Protein AF-A0A2V9DT22-F1 (afdb_monomer_lite)

Sequence (159 aa):
MNIADVLSGRAKLEGIQWLLLSATTRRALRGQLRALLSAPATLGPCRLRRTRLRPGRKLMAYYDARVHMEGTEGYRVRPIAVTWTVDGEADGRQGREEVAEMQAEALRQGVAAPFQQLTAELPEWSMHVQVSPLDARFPQLVRLLDPRYVRDMLAGARA

pLDDT: mean 89.59, std 10.52, range [47.34, 97.75]

Radius of gyration: 17.12 Å; chains: 1; bounding box: 54×24×46 Å

Foldseek 3Di:
DDLLCVQQCVCPPVSVCCCPPPPVNVVVVLVVVQVQFDPPKDKDDWAWDDWDHDHQFKIKTKIWIWIDHPPDPGTDTKIKIKMATNPLPPCPVQQVVLQVVLQVLLVVLVVCPRGPGQWDQDVVRSMIMGIPPDDSVCSCRSQVSRPVSVVVVVVVVVD

Secondary structure (DSSP, 8-state):
--HHHHHTTTTHHHHHHHHHHSHHHHHHHHHHHHHTBPTT-EEEEEEEEEEEEETTTEEEEEEEEEEE-TTSSS-EEEEEEEEEESS---TTSTTHHHHHHHHHHHHHTTTTTTBS-SEEEEGGGTEEEEETT--TT-TTHHHHT-HHHHHHHHHHTT-

Structure (mmCIF, N/CA/C/O backbone):
data_AF-A0A2V9DT22-F1
#
_entry.id   AF-A0A2V9DT22-F1
#
loop_
_atom_site.group_PDB
_atom_site.id
_atom_site.type_symbol
_atom_site.label_atom_id
_atom_site.label_alt_id
_atom_site.label_comp_id
_atom_site.label_asym_id
_atom_site.label_entity_id
_atom_site.label_seq_id
_atom_site.pdbx_PDB_ins_code
_atom_site.Cartn_x
_atom_site.Cartn_y
_atom_site.Cartn_z
_atom_site.occupancy
_atom_site.B_iso_or_equiv
_atom_site.auth_seq_id
_atom_site.auth_comp_id
_atom_site.auth_asym_id
_atom_site.auth_atom_id
_atom_site.pdbx_PDB_model_num
ATOM 1 N N . MET A 1 1 ? 19.514 -1.945 -14.073 1.00 82.19 1 MET A N 1
ATOM 2 C CA . MET A 1 1 ? 18.186 -2.452 -14.482 1.00 82.19 1 MET A CA 1
ATOM 3 C C . MET A 1 1 ? 17.247 -1.259 -14.562 1.00 82.19 1 MET A C 1
ATOM 5 O O . MET A 1 1 ? 17.304 -0.432 -13.660 1.00 82.19 1 MET A O 1
ATOM 9 N N . ASN A 1 2 ? 16.442 -1.148 -15.619 1.00 89.00 2 ASN A N 1
ATOM 10 C CA . ASN A 1 2 ? 15.479 -0.060 -15.817 1.00 89.00 2 ASN A CA 1
ATOM 11 C C . ASN A 1 2 ? 14.047 -0.592 -15.639 1.00 89.00 2 ASN A C 1
ATOM 13 O O . ASN A 1 2 ? 13.736 -1.684 -16.110 1.00 89.00 2 ASN A O 1
ATOM 17 N N . ILE A 1 3 ? 13.174 0.183 -14.993 1.00 90.94 3 ILE A N 1
ATOM 18 C CA . ILE A 1 3 ? 11.759 -0.145 -14.777 1.00 90.94 3 ILE A CA 1
ATOM 19 C C . ILE A 1 3 ? 11.037 -0.357 -16.113 1.00 90.94 3 ILE A C 1
ATOM 21 O O . ILE A 1 3 ? 10.294 -1.326 -16.241 1.00 90.94 3 ILE A O 1
ATOM 25 N N . ALA A 1 4 ? 11.315 0.457 -17.135 1.00 91.25 4 ALA A N 1
ATOM 26 C CA . ALA A 1 4 ? 10.697 0.312 -18.457 1.00 91.25 4 ALA A CA 1
ATOM 27 C C . ALA A 1 4 ? 10.993 -1.056 -19.110 1.00 91.25 4 ALA A C 1
ATOM 29 O O . ALA A 1 4 ? 10.121 -1.671 -19.731 1.00 91.25 4 ALA A O 1
ATOM 30 N N . ASP A 1 5 ? 12.200 -1.596 -18.922 1.00 92.12 5 ASP A N 1
ATOM 31 C CA . ASP A 1 5 ? 12.564 -2.924 -19.434 1.00 92.12 5 ASP A CA 1
ATOM 32 C C . ASP A 1 5 ? 11.887 -4.057 -18.657 1.00 92.12 5 ASP A C 1
ATOM 34 O O . ASP A 1 5 ? 11.530 -5.085 -19.237 1.00 92.12 5 ASP A O 1
ATOM 38 N N . VAL A 1 6 ? 11.656 -3.862 -17.355 1.00 93.50 6 VAL A N 1
ATOM 39 C CA . VAL A 1 6 ? 10.856 -4.791 -16.544 1.00 93.50 6 VAL A CA 1
ATOM 40 C C . VAL A 1 6 ? 9.401 -4.775 -16.997 1.00 93.50 6 VAL A C 1
ATOM 42 O O . VAL A 1 6 ? 8.817 -5.831 -17.237 1.00 93.50 6 VAL A O 1
ATOM 45 N N . LEU A 1 7 ? 8.817 -3.586 -17.152 1.00 92.81 7 LEU A N 1
ATOM 46 C CA . LEU A 1 7 ? 7.410 -3.430 -17.503 1.00 92.81 7 LEU A CA 1
ATOM 47 C C . LEU A 1 7 ? 7.104 -3.873 -18.931 1.00 92.81 7 LEU A C 1
ATOM 49 O O . LEU A 1 7 ? 6.050 -4.458 -19.157 1.00 92.81 7 LE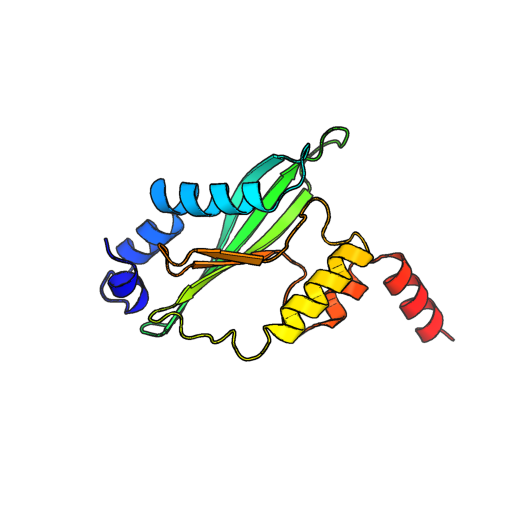U A O 1
ATOM 53 N N . SER A 1 8 ? 8.017 -3.673 -19.882 1.00 91.62 8 SER A N 1
ATOM 54 C CA . SER A 1 8 ? 7.892 -4.218 -21.243 1.00 91.62 8 SER A CA 1
ATOM 55 C C . SER A 1 8 ? 8.038 -5.744 -21.305 1.00 91.62 8 SER A C 1
ATOM 57 O O . SER A 1 8 ? 7.687 -6.350 -22.312 1.00 91.62 8 SER A O 1
ATOM 59 N N . GLY A 1 9 ? 8.534 -6.383 -20.240 1.00 90.00 9 GLY A N 1
ATOM 60 C CA . GLY A 1 9 ? 8.797 -7.823 -20.184 1.00 90.00 9 GLY A CA 1
ATOM 61 C C . GLY A 1 9 ? 10.141 -8.243 -20.789 1.00 90.00 9 GLY A C 1
ATOM 62 O O . GLY A 1 9 ? 10.508 -9.413 -20.683 1.00 90.00 9 GLY A O 1
ATOM 63 N N . ARG A 1 10 ? 10.917 -7.311 -21.363 1.00 92.25 10 ARG A N 1
ATOM 64 C CA . ARG A 1 10 ? 12.243 -7.598 -21.939 1.00 92.25 10 ARG A CA 1
ATOM 65 C C . ARG A 1 10 ? 13.242 -8.094 -20.899 1.00 92.25 10 ARG A C 1
ATOM 67 O O . ARG A 1 10 ? 14.053 -8.962 -21.203 1.00 92.25 10 ARG A O 1
ATOM 74 N N . ALA A 1 11 ? 13.150 -7.586 -19.671 1.00 91.38 11 ALA A N 1
ATOM 75 C CA . ALA A 1 11 ? 14.023 -7.984 -18.568 1.00 91.38 11 ALA A CA 1
ATOM 76 C C . ALA A 1 11 ? 13.660 -9.345 -17.936 1.00 91.38 11 ALA A C 1
ATOM 78 O O . ALA A 1 11 ? 14.307 -9.746 -16.970 1.00 91.38 11 ALA A O 1
ATOM 79 N N . LYS A 1 12 ? 12.640 -10.045 -18.462 1.00 92.69 12 LYS A N 1
ATOM 80 C CA . LYS A 1 12 ? 12.218 -11.389 -18.034 1.00 92.69 12 LYS A CA 1
ATOM 81 C C . LYS A 1 12 ? 12.033 -11.494 -16.507 1.00 92.69 12 LYS A C 1
ATOM 83 O O . LYS A 1 12 ? 11.585 -10.544 -15.859 1.00 92.69 12 LYS A O 1
ATOM 88 N N . LEU A 1 13 ? 12.292 -12.668 -15.931 1.00 94.44 13 LEU A N 1
ATOM 89 C CA . LEU A 1 13 ? 12.067 -12.946 -14.512 1.00 94.44 13 LEU A CA 1
ATOM 90 C C . LEU A 1 13 ? 13.035 -12.160 -13.622 1.00 94.44 13 LEU A C 1
ATOM 92 O O . LEU A 1 13 ? 12.644 -11.679 -12.560 1.00 94.44 13 LEU A O 1
ATOM 96 N N . GLU A 1 14 ? 14.271 -11.988 -14.071 1.00 95.38 14 GLU A N 1
ATOM 97 C CA . GLU A 1 14 ? 15.337 -11.288 -13.362 1.00 95.38 14 GLU A CA 1
ATOM 98 C C . GLU A 1 14 ? 14.958 -9.822 -13.124 1.00 95.38 14 GLU A C 1
ATOM 100 O O . GLU A 1 14 ? 15.148 -9.288 -12.030 1.00 95.38 14 GLU A O 1
ATOM 105 N N . GLY A 1 15 ? 14.337 -9.184 -14.120 1.00 95.50 15 GLY A N 1
ATOM 106 C CA . GLY A 1 15 ? 13.778 -7.841 -14.007 1.00 95.50 15 GLY A CA 1
ATOM 107 C C . GLY A 1 15 ? 12.694 -7.731 -12.938 1.00 95.50 15 GLY A C 1
ATOM 108 O O . GLY A 1 15 ? 12.716 -6.815 -12.112 1.00 95.50 15 GLY A O 1
ATOM 109 N N . ILE A 1 16 ? 11.769 -8.694 -12.914 1.00 94.94 16 ILE A N 1
ATOM 110 C CA . ILE A 1 16 ? 10.685 -8.753 -11.922 1.00 94.94 16 ILE A CA 1
ATOM 111 C C . ILE A 1 16 ? 11.262 -8.960 -10.516 1.00 94.94 16 ILE A C 1
ATOM 113 O O . ILE A 1 16 ? 10.879 -8.261 -9.577 1.00 94.94 16 ILE A O 1
ATOM 117 N N . GLN A 1 17 ? 12.203 -9.893 -10.359 1.00 95.75 17 GLN A N 1
ATOM 118 C CA . GLN A 1 17 ? 12.863 -10.160 -9.081 1.00 95.75 17 GLN A CA 1
ATOM 119 C C . GLN A 1 17 ? 13.650 -8.947 -8.593 1.00 95.75 17 GLN A C 1
ATOM 121 O O . GLN A 1 17 ? 13.557 -8.597 -7.419 1.00 95.75 17 GLN A O 1
ATOM 126 N N . TRP A 1 18 ? 14.373 -8.262 -9.478 1.00 95.62 18 TRP A N 1
ATOM 127 C CA . TRP A 1 18 ? 15.055 -7.021 -9.134 1.00 95.62 18 TRP A CA 1
ATOM 128 C C . TRP A 1 18 ? 14.065 -5.966 -8.626 1.00 95.62 18 TRP A C 1
ATOM 130 O O . TRP A 1 18 ? 14.252 -5.428 -7.532 1.00 95.62 18 TRP A O 1
ATOM 140 N N . LEU A 1 19 ? 12.972 -5.724 -9.355 1.00 95.81 19 LEU A N 1
ATOM 141 C CA . LEU A 1 19 ? 11.996 -4.703 -8.976 1.00 95.81 19 LEU A CA 1
ATOM 142 C C . LEU A 1 19 ? 11.334 -5.027 -7.627 1.00 95.81 19 LEU A C 1
ATOM 144 O O . LEU A 1 19 ? 11.175 -4.143 -6.790 1.00 95.81 19 LEU A O 1
ATOM 148 N N . LEU A 1 20 ? 11.010 -6.295 -7.364 1.00 95.94 20 LEU A N 1
ATOM 149 C CA . LEU A 1 20 ? 10.272 -6.693 -6.162 1.00 95.94 20 LEU A CA 1
ATOM 150 C C . LEU A 1 20 ? 11.149 -6.989 -4.940 1.00 95.94 20 LEU A C 1
ATOM 152 O O . LEU A 1 20 ? 10.691 -6.820 -3.806 1.00 95.94 20 LEU A O 1
ATOM 156 N N . LEU A 1 21 ? 12.378 -7.468 -5.147 1.00 94.62 21 LEU A N 1
ATOM 157 C CA . LEU A 1 21 ? 13.203 -8.070 -4.094 1.00 94.62 21 LEU A CA 1
ATOM 158 C C . LEU A 1 21 ? 14.531 -7.339 -3.863 1.00 94.62 21 LEU A C 1
ATOM 160 O O . LEU A 1 21 ? 15.141 -7.536 -2.803 1.00 94.62 21 LEU A O 1
ATOM 164 N N . SER A 1 22 ? 14.976 -6.465 -4.777 1.00 94.88 22 SER A N 1
ATOM 165 C CA . SER A 1 22 ? 16.223 -5.721 -4.564 1.00 94.88 22 SER A CA 1
ATOM 166 C C . SER A 1 22 ? 16.148 -4.847 -3.308 1.00 94.88 22 SER A C 1
ATOM 168 O O . SER A 1 22 ? 15.081 -4.389 -2.886 1.00 94.88 22 SER A O 1
ATOM 170 N N . ALA A 1 23 ? 17.297 -4.624 -2.669 1.00 95.19 23 ALA A N 1
ATOM 171 C CA . ALA A 1 23 ? 17.364 -3.783 -1.477 1.00 95.19 23 ALA A CA 1
ATOM 172 C C . ALA A 1 23 ? 16.919 -2.340 -1.768 1.00 95.19 23 ALA A C 1
ATOM 174 O O . ALA A 1 23 ? 16.287 -1.714 -0.920 1.00 95.19 23 ALA A O 1
ATOM 175 N N . THR A 1 24 ? 17.214 -1.829 -2.965 1.00 94.31 24 THR A N 1
ATOM 176 C CA . THR A 1 24 ? 16.930 -0.447 -3.358 1.00 94.31 24 THR A CA 1
ATOM 177 C C . THR A 1 24 ? 15.431 -0.196 -3.494 1.00 94.31 24 THR A C 1
ATOM 179 O O . THR A 1 24 ? 14.909 0.676 -2.800 1.00 94.31 24 THR A O 1
ATOM 182 N N . THR A 1 25 ? 14.711 -1.002 -4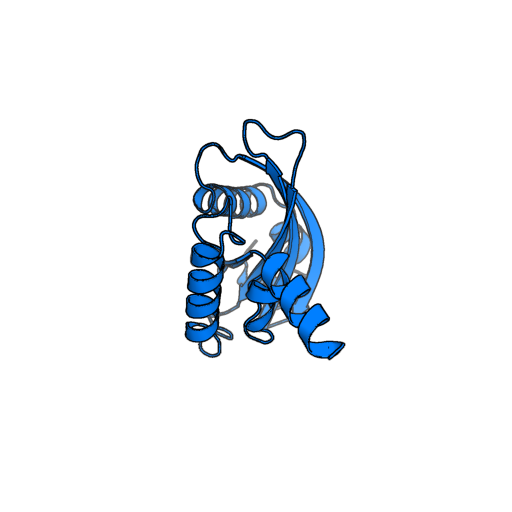.284 1.00 93.50 25 THR A N 1
ATOM 183 C CA . THR A 1 25 ? 13.249 -0.860 -4.413 1.00 93.50 25 THR A CA 1
ATOM 184 C C . THR A 1 25 ? 12.531 -1.134 -3.101 1.00 93.50 25 THR A C 1
ATOM 186 O O . THR A 1 25 ? 11.623 -0.392 -2.727 1.00 93.50 25 THR A O 1
ATOM 189 N N . ARG A 1 26 ? 12.958 -2.153 -2.339 1.00 95.81 26 ARG A N 1
ATOM 190 C CA . ARG A 1 26 ? 12.366 -2.420 -1.019 1.00 95.81 26 ARG A CA 1
ATOM 191 C C . ARG A 1 26 ? 12.580 -1.262 -0.048 1.00 95.81 26 ARG A C 1
ATOM 193 O O . ARG A 1 26 ? 11.680 -0.971 0.736 1.00 95.81 26 ARG A O 1
ATOM 200 N N . ARG A 1 27 ? 13.736 -0.589 -0.083 1.00 96.25 27 ARG A N 1
ATOM 201 C CA . ARG A 1 27 ? 13.995 0.600 0.742 1.00 96.25 27 ARG A CA 1
ATOM 202 C C . ARG A 1 27 ? 13.100 1.765 0.328 1.00 96.25 27 ARG A C 1
ATOM 204 O O . ARG A 1 27 ? 12.516 2.379 1.215 1.00 96.25 27 ARG A O 1
ATOM 211 N N . ALA A 1 28 ? 12.947 2.015 -0.973 1.00 95.75 28 ALA A N 1
ATOM 212 C CA . ALA A 1 28 ? 12.063 3.059 -1.492 1.00 95.75 28 ALA A CA 1
ATOM 213 C C . ALA A 1 28 ? 10.607 2.839 -1.044 1.00 95.75 28 ALA A C 1
ATOM 215 O O . ALA A 1 28 ? 10.029 3.705 -0.390 1.00 95.75 28 ALA A O 1
ATOM 216 N N . LEU A 1 29 ? 10.054 1.641 -1.273 1.00 96.50 29 LEU A N 1
ATOM 217 C CA . LEU A 1 29 ? 8.697 1.292 -0.837 1.00 96.50 29 LEU A CA 1
ATOM 218 C C . LEU A 1 29 ? 8.523 1.441 0.683 1.00 96.50 29 LEU A C 1
ATOM 220 O O . LEU A 1 29 ? 7.557 2.038 1.153 1.00 96.50 29 LEU A O 1
ATOM 224 N N . ARG A 1 30 ? 9.465 0.914 1.475 1.00 97.25 30 ARG A N 1
ATOM 225 C CA . ARG A 1 30 ? 9.388 0.992 2.943 1.00 97.25 30 ARG A CA 1
ATOM 226 C C . ARG A 1 30 ? 9.507 2.418 3.468 1.00 97.25 30 ARG A C 1
ATOM 228 O O . ARG A 1 30 ? 8.871 2.722 4.471 1.00 97.25 30 ARG A O 1
ATOM 235 N N . GLY A 1 31 ? 10.319 3.266 2.838 1.00 96.88 31 GLY A N 1
ATOM 236 C CA . GLY A 1 31 ? 10.430 4.681 3.197 1.00 96.88 31 GLY A CA 1
ATOM 237 C C . GLY A 1 31 ? 9.086 5.393 3.073 1.00 96.88 31 GLY A C 1
ATOM 238 O O . GLY A 1 31 ? 8.682 6.112 3.977 1.00 96.88 31 GLY A O 1
ATOM 239 N N . GLN A 1 32 ? 8.344 5.086 2.016 1.00 95.94 32 GLN A N 1
ATOM 240 C CA . GLN A 1 32 ? 7.047 5.700 1.739 1.00 95.94 32 GLN A CA 1
ATOM 241 C C . GLN A 1 32 ? 5.962 5.195 2.668 1.00 95.94 32 GLN A C 1
ATOM 243 O O . GLN A 1 32 ? 5.260 5.980 3.289 1.00 95.94 32 GLN A O 1
ATOM 248 N N . LEU A 1 33 ? 5.895 3.881 2.872 1.00 96.69 33 LEU A N 1
ATOM 249 C CA . LEU A 1 33 ? 4.979 3.305 3.853 1.00 96.69 33 LEU A CA 1
ATOM 250 C C . LEU A 1 33 ? 5.224 3.838 5.270 1.00 96.69 33 LEU A C 1
ATOM 252 O O . LEU A 1 33 ? 4.278 3.931 6.040 1.00 96.69 33 LEU A O 1
ATOM 256 N N . ARG A 1 34 ? 6.468 4.191 5.621 1.00 97.00 34 ARG A N 1
ATOM 257 C CA . ARG A 1 34 ? 6.778 4.874 6.887 1.00 97.00 34 ARG A CA 1
ATOM 258 C C . ARG A 1 34 ? 6.291 6.318 6.897 1.00 97.00 34 ARG A C 1
ATOM 260 O O . ARG A 1 34 ? 5.736 6.726 7.904 1.00 97.00 34 ARG A O 1
ATOM 267 N N . ALA A 1 35 ? 6.471 7.058 5.805 1.00 96.38 35 ALA A N 1
ATOM 268 C CA . ALA A 1 35 ? 6.004 8.440 5.694 1.00 96.38 35 ALA A CA 1
ATOM 269 C C . ALA A 1 35 ? 4.472 8.564 5.796 1.00 96.38 35 ALA A C 1
ATOM 271 O O . ALA A 1 35 ? 3.971 9.574 6.272 1.00 96.38 35 ALA A O 1
ATOM 272 N N . LEU A 1 36 ? 3.732 7.523 5.400 1.00 96.62 36 LEU A N 1
ATOM 273 C CA . LEU A 1 36 ? 2.274 7.472 5.536 1.00 96.62 36 LEU A CA 1
ATOM 274 C C . LEU A 1 36 ? 1.784 7.187 6.970 1.00 96.62 36 LEU A C 1
ATOM 276 O O . LEU A 1 36 ? 0.592 7.338 7.246 1.00 96.62 36 LEU A O 1
ATOM 280 N N . LEU A 1 37 ? 2.653 6.722 7.873 1.00 95.81 37 LEU A N 1
ATOM 281 C CA . LEU A 1 37 ? 2.289 6.366 9.246 1.00 95.81 37 LEU A CA 1
ATOM 282 C C . LEU A 1 37 ? 2.360 7.577 10.178 1.00 95.81 37 LEU A C 1
ATOM 284 O O . LEU A 1 37 ? 3.285 8.379 10.111 1.00 95.81 37 LEU A O 1
ATOM 288 N N . SER A 1 38 ? 1.422 7.645 11.122 1.00 92.50 38 SER A N 1
ATOM 289 C CA . SER A 1 38 ? 1.547 8.540 12.275 1.00 92.50 38 SER A CA 1
ATOM 290 C C . SER A 1 38 ? 2.556 7.991 13.271 1.00 92.50 38 SER A C 1
ATOM 292 O O . SER A 1 38 ? 2.511 6.801 13.583 1.00 92.50 38 SER A O 1
ATOM 294 N N . ALA A 1 39 ? 3.375 8.852 13.875 1.00 86.56 39 ALA A N 1
ATOM 295 C CA . ALA A 1 39 ? 4.032 8.501 15.132 1.00 86.56 39 ALA A CA 1
ATOM 296 C C . ALA A 1 39 ? 2.965 8.225 16.220 1.00 86.56 39 ALA A C 1
ATOM 298 O O . ALA A 1 39 ? 1.929 8.895 16.215 1.00 86.56 39 ALA A O 1
ATOM 299 N N . PRO A 1 40 ? 3.167 7.253 17.131 1.00 89.69 40 PRO A N 1
ATOM 300 C CA . PRO A 1 40 ? 4.351 6.401 17.313 1.00 89.69 40 PRO A CA 1
ATOM 301 C C . PRO A 1 40 ? 4.308 5.063 16.539 1.00 89.69 40 PRO A C 1
ATOM 303 O O . PRO A 1 40 ? 5.021 4.117 16.877 1.00 89.69 40 PRO A O 1
ATOM 306 N N . ALA A 1 41 ? 3.466 4.920 15.510 1.00 93.50 41 ALA A N 1
ATOM 307 C CA . ALA A 1 41 ? 3.369 3.662 14.775 1.00 93.50 41 ALA A CA 1
ATOM 308 C C . ALA A 1 41 ? 4.634 3.366 13.955 1.00 93.50 41 ALA A C 1
ATOM 310 O O . ALA A 1 41 ? 5.234 4.243 13.333 1.00 93.50 41 ALA A O 1
ATOM 311 N N . THR A 1 42 ? 5.019 2.091 13.908 1.00 94.88 42 THR A N 1
ATOM 312 C CA . THR A 1 42 ? 6.229 1.640 13.216 1.00 94.88 42 THR A CA 1
ATOM 313 C C . THR A 1 42 ? 5.934 0.556 12.185 1.00 94.88 42 THR A C 1
ATOM 315 O O . THR A 1 42 ? 5.112 -0.345 12.374 1.00 94.88 42 THR A O 1
ATOM 318 N N . LEU A 1 43 ? 6.643 0.638 11.056 1.00 96.38 43 LEU A N 1
ATOM 319 C CA . LEU A 1 43 ? 6.546 -0.336 9.972 1.00 96.38 43 LEU A CA 1
ATOM 320 C C . LEU A 1 43 ? 7.474 -1.535 10.218 1.00 96.38 43 LEU A C 1
ATOM 322 O O . LEU A 1 43 ? 8.697 -1.453 10.037 1.00 96.38 43 LEU A O 1
ATOM 326 N N . GLY A 1 44 ? 6.870 -2.676 10.534 1.00 94.75 44 GLY A N 1
ATOM 327 C CA . GLY A 1 44 ? 7.505 -3.990 10.565 1.00 94.75 44 GLY A CA 1
ATOM 328 C C . GLY A 1 44 ? 7.756 -4.570 9.162 1.00 94.75 44 GLY A C 1
ATOM 329 O O . GLY A 1 44 ? 7.855 -3.827 8.182 1.00 94.75 44 GLY A O 1
ATOM 330 N N . PRO A 1 45 ? 7.913 -5.898 9.024 1.00 94.19 45 PRO A N 1
ATOM 331 C CA . PRO A 1 45 ? 8.135 -6.551 7.732 1.00 94.19 45 PRO A CA 1
ATOM 332 C C . PRO A 1 45 ? 6.994 -6.334 6.725 1.00 94.19 45 PRO A C 1
ATOM 334 O O . PRO A 1 45 ? 5.823 -6.288 7.102 1.00 94.19 45 PRO A O 1
ATOM 337 N N . CYS A 1 46 ? 7.337 -6.273 5.436 1.00 96.31 46 CYS A N 1
ATOM 338 C CA . CYS A 1 46 ? 6.374 -6.265 4.330 1.00 96.31 46 CYS A CA 1
ATOM 339 C C . CYS A 1 46 ? 6.551 -7.554 3.524 1.00 96.31 46 CYS A C 1
ATOM 341 O O . CYS A 1 46 ? 7.592 -7.752 2.894 1.00 96.31 46 CYS A O 1
ATOM 343 N N . ARG A 1 47 ? 5.563 -8.450 3.570 1.00 96.19 47 ARG A N 1
ATOM 344 C CA . ARG A 1 47 ? 5.626 -9.757 2.906 1.00 96.19 47 ARG A CA 1
ATOM 345 C C . ARG A 1 47 ? 4.919 -9.693 1.561 1.00 96.19 47 ARG A C 1
ATOM 347 O O . ARG A 1 47 ? 3.718 -9.458 1.525 1.00 96.19 47 ARG A O 1
ATOM 354 N N . LEU A 1 48 ? 5.644 -9.954 0.475 1.00 97.31 48 LEU A N 1
ATOM 355 C CA . LEU A 1 48 ? 5.044 -10.119 -0.850 1.00 97.31 48 LEU A CA 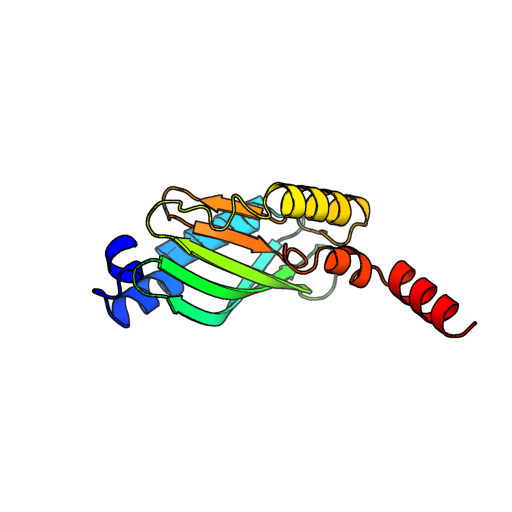1
ATOM 356 C C . LEU A 1 48 ? 4.128 -11.352 -0.848 1.00 97.31 48 LEU A C 1
ATOM 358 O O . LEU A 1 48 ? 4.536 -12.436 -0.428 1.00 97.31 48 LEU A O 1
ATOM 362 N N . ARG A 1 49 ? 2.890 -11.177 -1.308 1.00 97.00 49 ARG A N 1
ATOM 363 C CA . ARG A 1 49 ? 1.867 -12.229 -1.396 1.00 97.00 49 ARG A CA 1
ATOM 364 C C . ARG A 1 49 ? 1.652 -12.691 -2.820 1.00 97.00 49 ARG A C 1
ATOM 366 O O . ARG A 1 49 ? 1.564 -13.885 -3.081 1.00 97.00 49 ARG A O 1
ATOM 373 N N . ARG A 1 50 ? 1.548 -11.736 -3.737 1.00 96.00 50 ARG A N 1
ATOM 374 C CA . ARG A 1 50 ? 1.266 -11.993 -5.144 1.00 96.00 50 ARG A CA 1
ATOM 375 C C . ARG A 1 50 ? 1.847 -10.879 -5.984 1.00 96.00 50 ARG A C 1
ATOM 377 O O . ARG A 1 50 ? 1.823 -9.722 -5.579 1.00 96.00 50 ARG A O 1
ATOM 384 N N . THR A 1 51 ? 2.277 -11.221 -7.187 1.00 96.88 51 THR A N 1
ATOM 385 C CA . THR A 1 51 ? 2.542 -10.242 -8.234 1.00 96.88 51 THR A CA 1
ATOM 386 C C . THR A 1 51 ? 1.827 -10.630 -9.524 1.00 96.88 51 THR A C 1
ATOM 388 O O . THR A 1 51 ? 1.462 -11.791 -9.724 1.00 96.88 51 THR A O 1
ATOM 391 N N . ARG A 1 52 ? 1.567 -9.643 -10.377 1.00 95.56 52 ARG A N 1
ATOM 392 C CA . ARG A 1 52 ? 1.043 -9.825 -11.726 1.00 95.56 52 ARG A CA 1
ATOM 393 C C . ARG A 1 52 ? 1.700 -8.808 -12.646 1.00 95.56 52 ARG A C 1
ATOM 395 O O . ARG A 1 52 ? 1.504 -7.609 -12.469 1.00 95.56 52 ARG A O 1
ATOM 402 N N . LEU A 1 53 ? 2.409 -9.298 -13.654 1.00 93.81 53 LEU A N 1
ATOM 403 C CA . LEU A 1 53 ? 2.896 -8.479 -14.756 1.00 93.81 53 LEU A CA 1
ATOM 404 C C . LEU A 1 53 ? 1.851 -8.457 -15.880 1.00 93.81 53 LEU A C 1
ATOM 406 O O . LEU A 1 53 ? 1.277 -9.487 -16.235 1.00 93.81 53 LEU A O 1
ATOM 410 N N . ARG A 1 54 ? 1.607 -7.272 -16.435 1.00 92.81 54 ARG A N 1
ATOM 411 C CA . ARG A 1 54 ? 0.962 -7.053 -17.729 1.00 92.81 54 ARG A CA 1
ATOM 412 C C . ARG A 1 54 ? 1.997 -6.369 -18.631 1.00 92.81 54 ARG A C 1
ATOM 414 O O . ARG A 1 54 ? 2.172 -5.156 -18.484 1.00 92.81 54 ARG A O 1
ATOM 421 N N . PRO A 1 55 ? 2.709 -7.132 -19.484 1.00 90.81 55 PRO A N 1
ATOM 422 C CA . PRO A 1 55 ? 3.786 -6.596 -20.310 1.00 90.81 55 PRO A CA 1
ATOM 423 C C . PRO A 1 55 ? 3.334 -5.390 -21.136 1.00 90.81 55 PRO A C 1
ATOM 425 O O . PRO A 1 55 ? 2.219 -5.377 -21.652 1.00 90.81 55 PRO A O 1
ATOM 428 N N . GLY A 1 56 ? 4.180 -4.366 -21.203 1.00 88.38 56 GLY A N 1
ATOM 429 C CA . GLY A 1 56 ? 3.914 -3.102 -21.892 1.00 88.38 56 GLY A CA 1
ATOM 430 C C . GLY A 1 56 ? 2.935 -2.166 -21.178 1.00 88.38 56 GLY A C 1
ATOM 431 O O . GLY A 1 56 ? 2.702 -1.077 -21.678 1.00 88.38 56 GLY A O 1
ATOM 432 N N . ARG A 1 57 ? 2.367 -2.554 -20.023 1.00 88.31 57 ARG A N 1
ATOM 433 C CA . ARG A 1 57 ? 1.364 -1.741 -19.312 1.00 88.31 57 ARG A CA 1
ATOM 434 C C . ARG A 1 57 ? 1.713 -1.493 -17.850 1.00 88.31 57 ARG A C 1
ATOM 436 O O . ARG A 1 57 ? 1.914 -0.350 -17.449 1.00 88.31 57 ARG A O 1
ATOM 443 N N . LYS A 1 58 ? 1.735 -2.549 -17.026 1.00 91.94 58 LYS A N 1
ATOM 444 C CA . LYS A 1 58 ? 1.953 -2.409 -15.577 1.00 91.94 58 LYS A CA 1
ATOM 445 C C . LYS A 1 58 ? 2.402 -3.681 -14.878 1.00 91.94 58 LYS A C 1
ATOM 447 O O . LYS A 1 58 ? 2.049 -4.785 -15.288 1.00 91.94 58 LYS A O 1
ATOM 452 N N . LEU A 1 59 ? 3.080 -3.521 -13.748 1.00 95.38 59 LEU A N 1
ATOM 453 C CA . LEU A 1 59 ? 3.306 -4.579 -12.768 1.00 95.38 59 LEU A CA 1
ATOM 454 C C . LEU A 1 59 ? 2.533 -4.241 -11.497 1.00 95.38 59 LEU A C 1
ATOM 456 O O . LEU A 1 59 ? 2.578 -3.113 -11.027 1.00 95.38 59 LEU A O 1
ATOM 460 N N . MET A 1 60 ? 1.818 -5.214 -10.939 1.00 95.50 60 MET A N 1
ATOM 461 C CA . MET A 1 60 ? 1.127 -5.079 -9.657 1.00 95.50 60 MET A CA 1
ATOM 462 C C . MET A 1 60 ? 1.730 -6.050 -8.650 1.00 95.50 60 MET A C 1
ATOM 464 O O . MET A 1 60 ? 1.976 -7.212 -8.980 1.00 95.50 60 MET A O 1
ATOM 468 N N . ALA A 1 61 ? 1.926 -5.608 -7.417 1.00 97.00 61 ALA A N 1
ATOM 469 C CA . ALA A 1 61 ? 2.345 -6.445 -6.308 1.00 97.00 61 ALA A CA 1
ATOM 470 C C . ALA A 1 61 ? 1.476 -6.182 -5.081 1.00 97.00 61 ALA A C 1
ATOM 472 O O . ALA A 1 61 ? 1.158 -5.043 -4.757 1.00 97.00 61 ALA A O 1
ATOM 473 N N . TYR A 1 62 ? 1.104 -7.258 -4.404 1.00 97.31 62 TYR A N 1
ATOM 474 C CA . TYR A 1 62 ? 0.285 -7.229 -3.203 1.00 97.31 62 TYR A CA 1
ATOM 475 C C . TYR A 1 62 ? 1.137 -7.672 -2.025 1.00 97.31 62 TYR A C 1
ATOM 477 O O . TYR A 1 62 ? 1.750 -8.745 -2.077 1.00 97.31 62 TYR A O 1
ATOM 485 N N . TYR A 1 63 ? 1.172 -6.857 -0.980 1.00 97.75 63 TYR A N 1
ATOM 486 C CA . TYR A 1 63 ? 1.959 -7.088 0.221 1.00 97.75 63 TYR A CA 1
ATOM 487 C C . TYR A 1 63 ? 1.080 -7.086 1.463 1.00 97.75 63 TYR A C 1
ATOM 489 O O . TYR A 1 63 ? 0.123 -6.327 1.551 1.00 97.75 63 TYR A O 1
ATOM 497 N N . ASP A 1 64 ? 1.496 -7.859 2.457 1.00 97.56 64 ASP A N 1
ATOM 498 C CA . ASP A 1 64 ? 1.046 -7.702 3.835 1.00 97.56 64 ASP A CA 1
ATOM 499 C C . ASP A 1 64 ? 2.101 -6.882 4.585 1.00 97.56 64 ASP A C 1
ATOM 501 O O . ASP A 1 64 ? 3.201 -7.385 4.849 1.00 97.56 64 ASP A O 1
ATOM 505 N N . ALA A 1 65 ? 1.806 -5.623 4.923 1.00 96.88 65 ALA A N 1
ATOM 506 C CA . ALA A 1 65 ? 2.642 -4.856 5.843 1.00 96.88 65 ALA A CA 1
ATOM 507 C C . ALA A 1 65 ? 2.231 -5.113 7.282 1.00 96.88 65 ALA A C 1
ATOM 509 O O . ALA A 1 65 ? 1.065 -4.998 7.649 1.00 96.88 65 ALA A O 1
ATOM 510 N N . ARG A 1 66 ? 3.218 -5.408 8.118 1.00 96.25 66 ARG A N 1
ATOM 511 C CA . ARG A 1 66 ? 3.043 -5.440 9.563 1.00 96.25 66 ARG A CA 1
ATOM 512 C C . ARG A 1 66 ? 3.254 -4.044 10.121 1.00 96.25 66 ARG A C 1
ATOM 514 O O . ARG A 1 66 ? 4.301 -3.447 9.889 1.00 96.25 66 ARG A O 1
ATOM 521 N N . VAL A 1 67 ? 2.281 -3.549 10.868 1.00 95.31 67 VAL A N 1
ATOM 522 C CA . VAL A 1 67 ? 2.334 -2.247 11.527 1.00 95.31 67 VAL A CA 1
ATOM 523 C C . VAL A 1 67 ? 2.153 -2.456 13.016 1.00 95.31 67 VAL A C 1
ATOM 525 O O . VAL A 1 67 ? 1.208 -3.114 13.444 1.00 95.31 67 VAL A O 1
ATOM 528 N N . HIS A 1 68 ? 3.089 -1.935 13.792 1.00 92.94 68 HIS A N 1
ATOM 529 C CA . HIS A 1 68 ? 3.026 -1.960 15.242 1.00 92.94 68 HIS A CA 1
ATOM 530 C C . HIS A 1 68 ? 2.625 -0.576 15.738 1.00 92.94 68 HIS A C 1
ATOM 532 O O . HIS A 1 68 ? 3.127 0.426 15.230 1.00 92.94 68 HIS A O 1
ATOM 538 N N . MET A 1 69 ? 1.714 -0.528 16.703 1.00 87.69 69 MET A N 1
ATOM 539 C CA . MET A 1 69 ? 1.383 0.696 17.425 1.00 87.69 69 MET A CA 1
ATOM 540 C C . MET A 1 69 ? 1.904 0.554 18.848 1.00 87.69 69 MET A C 1
ATOM 542 O O . MET A 1 69 ? 1.669 -0.474 19.487 1.00 87.69 69 MET A O 1
ATOM 546 N N . GLU A 1 70 ? 2.602 1.579 19.326 1.00 81.94 70 GLU A N 1
ATOM 547 C CA . GLU A 1 70 ? 3.048 1.641 20.715 1.00 81.94 70 GLU A CA 1
ATOM 548 C C . GLU A 1 70 ? 1.854 1.462 21.667 1.00 81.94 70 GLU A C 1
ATOM 550 O O . GLU A 1 70 ? 0.749 1.935 21.395 1.00 81.94 70 GLU A O 1
ATOM 555 N N . GLY A 1 71 ? 2.055 0.706 22.746 1.00 78.38 71 GLY A N 1
ATOM 556 C CA . GLY A 1 71 ? 0.991 0.365 23.695 1.00 78.38 71 GLY A CA 1
ATOM 557 C C . GLY A 1 71 ? 0.033 -0.743 23.237 1.00 78.38 71 GLY A C 1
ATOM 558 O O . GLY A 1 71 ? -0.890 -1.076 23.976 1.00 78.38 71 GLY A O 1
ATOM 559 N N . THR A 1 72 ? 0.235 -1.346 22.058 1.00 80.81 72 THR A N 1
ATOM 560 C CA . THR A 1 72 ? -0.513 -2.542 21.626 1.00 80.81 72 THR A CA 1
ATOM 561 C C . THR A 1 72 ? 0.390 -3.765 21.549 1.00 80.81 72 THR A C 1
ATOM 563 O O . THR A 1 72 ? 1.508 -3.686 21.043 1.00 80.81 72 THR A O 1
ATOM 566 N N . GLU A 1 73 ? -0.092 -4.921 22.009 1.00 78.56 73 GLU A N 1
ATOM 567 C CA . GLU A 1 73 ? 0.635 -6.172 21.806 1.00 78.56 73 GLU A CA 1
ATOM 568 C C . GLU A 1 73 ? 0.540 -6.620 20.340 1.00 78.56 73 GLU A C 1
ATOM 570 O O . GLU A 1 73 ? -0.541 -6.803 19.776 1.00 78.56 73 GLU A O 1
ATOM 575 N N . GLY A 1 74 ? 1.701 -6.816 19.713 1.00 82.25 74 GLY A N 1
ATOM 576 C CA . GLY A 1 74 ? 1.820 -7.416 18.386 1.00 82.25 74 GLY A CA 1
ATOM 577 C C . GLY A 1 74 ? 1.717 -6.453 17.197 1.00 82.25 74 GLY A C 1
ATOM 578 O O . GLY A 1 74 ? 1.762 -5.227 17.313 1.00 82.25 74 GLY A O 1
ATOM 579 N N . TYR A 1 75 ? 1.651 -7.046 16.002 1.00 87.44 75 TYR A N 1
ATOM 580 C CA . TYR A 1 75 ? 1.541 -6.331 14.730 1.00 87.44 75 TYR A CA 1
ATOM 581 C C . TYR A 1 75 ? 0.135 -6.478 14.157 1.00 87.44 75 TYR A C 1
ATOM 583 O O . TYR A 1 75 ? -0.375 -7.591 14.033 1.00 87.44 75 TYR A O 1
ATOM 591 N N . ARG A 1 76 ? -0.436 -5.376 13.673 1.00 90.44 76 ARG A N 1
ATOM 592 C CA . ARG A 1 76 ? -1.590 -5.410 12.773 1.00 90.44 76 ARG A CA 1
ATOM 593 C C . ARG A 1 76 ? -1.115 -5.605 11.340 1.00 90.44 76 ARG A C 1
ATOM 595 O O . ARG A 1 76 ? -0.157 -4.969 10.902 1.00 90.44 76 ARG A O 1
ATOM 602 N N . VAL A 1 77 ? -1.783 -6.485 10.602 1.00 93.88 77 VAL A N 1
ATOM 603 C CA . VAL A 1 77 ? -1.510 -6.686 9.175 1.00 93.88 77 VAL A CA 1
ATOM 604 C C . VAL A 1 77 ? -2.357 -5.719 8.359 1.00 93.88 77 VAL A C 1
ATOM 606 O O . VAL A 1 77 ? -3.567 -5.627 8.548 1.00 93.88 77 VAL A O 1
ATOM 609 N N . ARG A 1 78 ? -1.714 -5.000 7.442 1.00 95.19 78 ARG A N 1
ATOM 610 C CA . ARG A 1 78 ? -2.344 -4.067 6.511 1.00 95.19 78 ARG A CA 1
ATOM 611 C C . ARG A 1 78 ? -1.996 -4.474 5.080 1.00 95.19 78 ARG A C 1
ATOM 613 O O . ARG A 1 78 ? -0.823 -4.387 4.705 1.00 95.19 78 ARG A O 1
ATOM 620 N N . PRO A 1 79 ? -2.983 -4.941 4.296 1.00 96.31 79 PRO A N 1
ATOM 621 C CA . PRO A 1 79 ? -2.783 -5.223 2.884 1.00 96.31 79 PRO A CA 1
ATOM 622 C C . PRO A 1 79 ? -2.447 -3.950 2.108 1.00 96.31 79 PRO A C 1
ATOM 624 O O . PRO A 1 79 ? -3.031 -2.889 2.344 1.00 96.31 79 PRO A O 1
ATOM 627 N N . ILE A 1 80 ? -1.507 -4.071 1.178 1.00 96.06 80 ILE A N 1
ATOM 628 C CA . ILE A 1 80 ? -1.020 -2.986 0.330 1.00 96.06 80 ILE A CA 1
ATOM 629 C C . ILE A 1 80 ? -0.971 -3.477 -1.108 1.00 96.06 80 ILE A C 1
ATOM 631 O O . ILE A 1 80 ? -0.420 -4.545 -1.384 1.00 96.06 80 ILE A O 1
ATOM 635 N N . ALA A 1 81 ? -1.484 -2.669 -2.025 1.00 95.75 81 ALA A N 1
ATOM 636 C CA . ALA A 1 81 ? -1.253 -2.807 -3.451 1.00 95.75 81 ALA A CA 1
ATOM 637 C C . ALA A 1 81 ? -0.188 -1.798 -3.895 1.00 95.75 81 ALA A C 1
ATOM 639 O O . ALA A 1 81 ? -0.258 -0.615 -3.572 1.00 95.75 81 ALA A O 1
ATOM 640 N N . VAL A 1 82 ? 0.802 -2.270 -4.645 1.00 95.94 82 VAL A N 1
ATOM 641 C CA . VAL A 1 82 ? 1.837 -1.446 -5.271 1.00 95.94 82 VAL A CA 1
ATOM 642 C C . VAL A 1 82 ? 1.771 -1.673 -6.771 1.00 95.94 82 VAL A C 1
ATOM 644 O O . VAL A 1 82 ? 1.758 -2.819 -7.223 1.00 95.94 82 VAL A O 1
ATOM 647 N N . THR A 1 83 ? 1.705 -0.596 -7.542 1.00 94.38 83 THR A N 1
ATOM 648 C CA . THR A 1 83 ? 1.608 -0.647 -9.001 1.00 94.38 83 THR A CA 1
ATOM 649 C C . THR A 1 83 ? 2.734 0.159 -9.626 1.00 94.38 83 THR A C 1
ATOM 651 O O . THR A 1 83 ? 2.964 1.293 -9.224 1.00 94.38 83 THR A O 1
ATOM 654 N N . TRP A 1 84 ? 3.396 -0.421 -10.625 1.00 94.19 84 TRP A N 1
ATOM 655 C CA . TRP A 1 84 ? 4.364 0.247 -11.492 1.00 94.19 84 TRP A CA 1
ATOM 656 C C . TRP A 1 84 ? 3.785 0.367 -12.903 1.00 94.19 84 TRP A C 1
ATOM 658 O O . TRP A 1 84 ? 3.295 -0.644 -13.414 1.00 94.19 84 TRP A O 1
ATOM 668 N N . THR A 1 85 ? 3.827 1.542 -13.538 1.00 90.44 85 THR A N 1
ATOM 669 C CA . THR A 1 85 ? 3.237 1.793 -14.877 1.00 90.44 85 THR A CA 1
ATOM 670 C C . THR A 1 85 ? 4.235 2.433 -15.850 1.00 90.44 85 THR A C 1
ATOM 672 O O . THR A 1 85 ? 5.200 3.054 -15.416 1.00 90.44 85 THR A O 1
ATOM 675 N N . VAL A 1 86 ? 4.043 2.226 -17.164 1.00 77.31 86 VAL A N 1
ATOM 676 C CA . VAL A 1 86 ? 5.038 2.580 -18.206 1.00 77.31 86 VAL A CA 1
ATOM 677 C C . VAL A 1 86 ? 5.131 4.085 -18.489 1.00 77.31 86 VAL A C 1
ATOM 679 O O . VAL A 1 86 ? 6.235 4.550 -18.724 1.00 77.31 86 VAL A O 1
ATOM 682 N N . ASP A 1 87 ? 4.047 4.855 -18.369 1.00 65.25 87 ASP A N 1
ATOM 683 C CA . ASP A 1 87 ? 4.049 6.281 -18.769 1.00 65.25 87 ASP A CA 1
ATOM 684 C C . ASP A 1 87 ? 3.397 7.226 -17.755 1.00 65.25 87 ASP A C 1
ATOM 686 O O . ASP A 1 87 ? 2.832 8.261 -18.105 1.00 65.25 87 ASP A O 1
ATOM 690 N N . GLY A 1 88 ? 3.335 6.830 -16.480 1.00 55.59 88 GLY A N 1
ATOM 691 C CA . GLY A 1 88 ? 2.384 7.474 -15.571 1.00 55.59 88 GLY A CA 1
ATOM 692 C C . GLY A 1 88 ? 0.953 7.410 -16.125 1.00 55.59 88 GLY A C 1
ATOM 693 O O . GLY A 1 88 ? 0.102 8.181 -15.684 1.00 55.59 88 GLY A O 1
ATOM 694 N N . GLU A 1 89 ? 0.703 6.507 -17.097 1.00 49.97 89 GLU A N 1
ATOM 695 C CA . GLU A 1 89 ? -0.597 6.228 -17.683 1.00 49.97 89 GLU A CA 1
ATOM 696 C C . GLU A 1 89 ? -1.508 5.874 -16.526 1.00 49.97 89 GLU A C 1
ATOM 698 O O . GLU A 1 89 ? -1.473 4.792 -15.923 1.00 49.97 89 GLU A O 1
ATOM 703 N N . ALA A 1 90 ? -2.254 6.901 -16.164 1.00 47.34 90 ALA A N 1
ATOM 704 C CA . ALA A 1 90 ? -3.203 6.903 -15.107 1.00 47.34 90 ALA A CA 1
ATOM 705 C C . ALA A 1 90 ? -4.385 6.057 -15.582 1.00 47.34 90 ALA A C 1
ATOM 707 O O . ALA A 1 90 ? -5.440 6.579 -15.924 1.00 47.34 90 ALA A O 1
ATOM 708 N N . ASP A 1 91 ? -4.252 4.737 -15.440 1.00 49.91 91 ASP A N 1
ATOM 709 C CA . ASP A 1 91 ? -5.400 3.915 -15.033 1.00 49.91 91 ASP A CA 1
ATOM 710 C C . ASP A 1 91 ? -6.077 4.547 -13.785 1.00 49.91 91 ASP A C 1
ATOM 712 O O . ASP A 1 91 ? -7.212 4.217 -13.482 1.00 49.91 91 ASP A O 1
ATOM 716 N N . GLY A 1 92 ? -5.390 5.462 -13.075 1.00 48.22 92 GLY A N 1
ATOM 717 C CA . GLY A 1 92 ? -5.883 6.304 -11.986 1.00 48.22 92 GLY A CA 1
ATOM 718 C C . GLY A 1 92 ? -6.364 7.718 -12.347 1.00 48.22 92 GLY A C 1
ATOM 719 O O . GLY A 1 92 ? -6.324 8.564 -11.465 1.00 48.22 92 GLY A O 1
ATOM 720 N N . ARG A 1 93 ? -6.791 8.036 -13.583 1.00 50.16 93 ARG A N 1
ATOM 721 C CA . ARG A 1 93 ? -7.684 9.206 -13.788 1.00 50.16 93 ARG A CA 1
ATOM 722 C C . ARG A 1 93 ? -9.138 8.843 -13.482 1.00 50.16 93 ARG A C 1
ATOM 724 O O . ARG A 1 93 ? -9.834 9.630 -12.856 1.00 50.16 93 ARG A O 1
ATOM 731 N N . GLN A 1 94 ? -9.562 7.637 -13.854 1.00 52.31 94 GLN A N 1
ATOM 732 C CA . GLN A 1 94 ? -10.803 7.041 -13.360 1.00 52.31 94 GLN A CA 1
ATOM 733 C C . GLN A 1 94 ? -10.554 6.508 -11.949 1.00 52.31 94 GLN A C 1
ATOM 735 O O . GLN A 1 94 ? -9.639 5.711 -11.749 1.00 52.31 94 GLN A O 1
ATOM 740 N N . GLY A 1 95 ? -11.322 6.961 -10.960 1.00 66.25 95 GLY A N 1
ATOM 741 C CA . GLY A 1 95 ? -11.170 6.491 -9.587 1.00 66.25 95 GLY A CA 1
ATOM 742 C C . GLY A 1 95 ? -10.334 7.384 -8.672 1.00 66.25 95 GLY A C 1
ATOM 743 O O . GLY A 1 95 ? -10.216 7.039 -7.503 1.00 66.25 95 GLY A O 1
ATOM 744 N N . ARG A 1 96 ? -9.685 8.469 -9.135 1.00 76.25 96 ARG A N 1
ATOM 745 C CA . ARG A 1 96 ? -8.832 9.296 -8.245 1.00 76.25 96 ARG A CA 1
ATOM 746 C C . ARG A 1 96 ? -9.661 10.076 -7.241 1.00 76.25 96 ARG A C 1
ATOM 748 O O . ARG A 1 96 ? -9.284 10.154 -6.076 1.00 76.25 96 ARG A O 1
ATOM 755 N N . GLU A 1 97 ? -10.758 10.648 -7.720 1.00 82.00 97 GLU A N 1
ATOM 756 C CA . GLU A 1 97 ? -11.719 11.365 -6.894 1.00 82.00 97 GLU A CA 1
ATOM 757 C C . GLU A 1 97 ? -12.376 10.391 -5.919 1.00 82.00 97 GLU A C 1
ATOM 759 O O . GLU A 1 97 ? -12.308 10.598 -4.713 1.00 82.00 97 GLU A O 1
ATOM 764 N N . GLU A 1 98 ? -12.830 9.239 -6.410 1.00 86.38 98 GLU A N 1
ATOM 765 C CA . GLU A 1 98 ? -13.416 8.179 -5.594 1.00 86.38 98 GLU A CA 1
ATOM 766 C C . GLU A 1 98 ? -12.422 7.653 -4.546 1.00 86.38 98 GLU A C 1
ATOM 768 O O . GLU A 1 98 ? -12.777 7.453 -3.389 1.00 86.38 98 GLU A O 1
ATOM 773 N N . VAL A 1 99 ? -11.146 7.472 -4.903 1.00 87.81 99 VAL A N 1
ATOM 774 C CA . VAL A 1 99 ? -10.090 7.070 -3.959 1.00 87.81 99 VAL A CA 1
ATOM 775 C C . VAL A 1 99 ? -9.814 8.163 -2.927 1.00 87.81 99 VAL A C 1
ATOM 777 O O . VAL A 1 99 ? -9.594 7.841 -1.757 1.00 87.81 99 VAL A O 1
ATOM 780 N N . ALA A 1 100 ? -9.835 9.437 -3.321 1.00 90.00 100 ALA A N 1
ATOM 781 C CA . ALA A 1 100 ? -9.666 10.557 -2.400 1.00 90.00 100 ALA A CA 1
ATOM 782 C C . ALA A 1 100 ? -10.845 10.657 -1.418 1.00 90.00 100 ALA A C 1
ATOM 784 O O . ALA A 1 100 ? -10.629 10.807 -0.213 1.00 90.00 100 ALA A O 1
ATOM 785 N N . GLU A 1 101 ? -12.076 10.491 -1.903 1.00 91.56 101 GLU A N 1
ATOM 786 C CA . GLU A 1 101 ? -13.289 10.435 -1.088 1.00 91.56 101 GLU A CA 1
ATOM 787 C C . GLU A 1 101 ? -13.268 9.247 -0.123 1.00 91.56 101 GLU A C 1
ATOM 789 O O . GLU A 1 101 ? -13.480 9.427 1.080 1.00 91.56 101 GLU A O 1
ATOM 794 N N . MET A 1 102 ? -12.932 8.049 -0.617 1.00 93.25 102 MET A N 1
ATOM 795 C CA . MET A 1 102 ? -12.751 6.850 0.206 1.00 93.25 102 MET A CA 1
ATOM 796 C C . MET A 1 102 ? -11.691 7.065 1.286 1.00 93.25 102 MET A C 1
ATOM 798 O O . MET A 1 102 ? -11.886 6.658 2.430 1.00 93.25 102 MET A O 1
ATOM 802 N N . GLN A 1 103 ? -10.562 7.696 0.950 1.00 94.69 103 GLN A N 1
ATOM 803 C CA . GLN A 1 103 ? -9.517 8.001 1.923 1.00 94.69 103 GLN A CA 1
ATOM 804 C C . GLN A 1 103 ? -10.028 8.973 2.987 1.00 94.69 103 GLN A C 1
ATOM 806 O O . GLN A 1 103 ? -9.814 8.739 4.177 1.00 94.69 103 GLN A O 1
ATOM 811 N N . ALA A 1 104 ? -10.723 10.036 2.582 1.00 94.44 104 ALA A N 1
ATOM 812 C CA . ALA A 1 104 ? -11.306 10.992 3.512 1.00 94.44 104 ALA A CA 1
ATOM 813 C C . ALA A 1 104 ? -12.333 10.317 4.438 1.00 94.44 104 ALA A C 1
ATOM 815 O O . ALA A 1 104 ? -12.333 10.569 5.643 1.00 94.44 104 ALA A O 1
ATOM 816 N N . GLU A 1 105 ? -13.168 9.414 3.916 1.00 94.50 105 GLU A N 1
ATOM 817 C CA . GLU A 1 105 ? -14.086 8.608 4.725 1.00 94.50 105 GLU A CA 1
ATOM 818 C C . GLU A 1 105 ? -13.330 7.678 5.683 1.00 94.50 105 GLU A C 1
ATOM 820 O O . GLU A 1 105 ? -13.651 7.636 6.869 1.00 94.50 105 GLU A O 1
ATOM 825 N N . ALA A 1 106 ? -12.279 6.999 5.218 1.00 94.81 106 ALA A N 1
ATOM 826 C CA . ALA A 1 106 ? -11.487 6.090 6.041 1.00 94.81 106 ALA A CA 1
ATOM 827 C C . ALA A 1 106 ? -10.784 6.805 7.203 1.00 94.81 106 ALA A C 1
ATOM 829 O O . ALA A 1 106 ? -10.667 6.241 8.295 1.00 94.81 106 ALA A O 1
ATOM 830 N N . LEU A 1 107 ? -10.337 8.043 6.980 1.00 94.38 107 LEU A N 1
ATOM 831 C CA . LEU A 1 107 ? -9.773 8.903 8.018 1.00 94.38 107 LEU A CA 1
ATOM 832 C C . LEU A 1 107 ? -10.847 9.342 9.016 1.00 94.38 107 LEU A C 1
ATOM 834 O O . LEU A 1 107 ? -10.653 9.167 10.217 1.00 94.38 107 LEU A O 1
ATOM 838 N N . ARG A 1 108 ? -12.003 9.829 8.540 1.00 93.06 108 ARG A N 1
ATOM 839 C CA . ARG A 1 108 ? -13.126 10.231 9.410 1.00 93.06 108 ARG A CA 1
ATOM 840 C C . ARG A 1 108 ? -13.637 9.085 10.285 1.00 93.06 108 ARG A C 1
ATOM 842 O O . ARG A 1 108 ? -13.935 9.305 11.452 1.00 93.06 108 ARG A O 1
ATOM 849 N N . GLN A 1 109 ? -13.715 7.871 9.739 1.00 90.62 109 GLN A N 1
ATOM 850 C CA . GLN A 1 109 ? -14.173 6.678 10.462 1.00 90.62 109 GLN A CA 1
ATOM 851 C C . GLN A 1 109 ? -13.075 6.035 11.329 1.00 90.62 109 GLN A C 1
ATOM 853 O O . GLN A 1 109 ? -13.331 5.062 12.034 1.00 90.62 109 GLN A O 1
ATOM 858 N N . GLY A 1 110 ? -11.834 6.532 11.266 1.00 91.12 110 GLY A N 1
ATOM 859 C CA . GLY A 1 110 ? -10.699 5.993 12.020 1.00 91.12 110 GLY A CA 1
ATOM 860 C C . GLY A 1 110 ? -10.174 4.639 11.524 1.00 91.12 110 GLY A C 1
ATOM 861 O O . GLY A 1 110 ? -9.201 4.124 12.074 1.00 91.12 110 GLY A O 1
ATOM 862 N N . VAL A 1 111 ? -10.748 4.064 10.462 1.00 92.25 111 VAL A N 1
ATOM 863 C CA . VAL A 1 111 ? -10.323 2.768 9.895 1.00 92.25 111 VAL A CA 1
ATOM 864 C C . VAL A 1 111 ? -9.019 2.869 9.093 1.00 92.25 111 VAL A C 1
ATOM 866 O O . VAL A 1 111 ? -8.376 1.858 8.804 1.00 92.25 111 VAL A O 1
ATOM 869 N N . ALA A 1 112 ? -8.582 4.089 8.764 1.00 93.94 112 ALA A N 1
ATOM 870 C CA . ALA A 1 112 ? -7.264 4.345 8.193 1.00 93.94 112 ALA A CA 1
ATOM 871 C C . ALA A 1 112 ? -6.124 4.120 9.206 1.00 93.94 112 ALA A C 1
ATOM 873 O O . ALA A 1 112 ? -5.033 3.695 8.806 1.00 93.94 112 ALA A O 1
ATOM 874 N N . ALA A 1 113 ? -6.375 4.327 10.505 1.00 91.81 113 ALA A N 1
ATOM 875 C CA . ALA A 1 113 ? -5.350 4.329 11.544 1.00 91.81 113 ALA A CA 1
ATOM 876 C C . ALA A 1 113 ? -4.497 3.040 11.546 1.00 91.81 113 ALA A C 1
ATOM 878 O O . ALA A 1 113 ? -5.013 1.937 11.324 1.00 91.81 113 ALA A O 1
ATOM 879 N N . PRO A 1 114 ? -3.177 3.138 11.783 1.00 93.88 114 PRO A N 1
ATOM 880 C CA . PRO A 1 114 ? -2.416 4.346 12.148 1.00 93.88 114 PRO A CA 1
ATOM 881 C C . PRO A 1 114 ? -1.906 5.187 10.962 1.00 93.88 114 PRO A C 1
ATOM 883 O O . PRO A 1 114 ? -1.082 6.085 11.147 1.00 93.88 114 PRO A O 1
ATOM 886 N N . PHE A 1 115 ? -2.347 4.896 9.742 1.00 95.62 115 PHE A N 1
ATOM 887 C CA . PHE A 1 115 ? -1.957 5.675 8.573 1.00 95.62 115 PHE A CA 1
ATOM 888 C C . PHE A 1 115 ? -2.687 7.023 8.549 1.00 95.62 115 PHE A C 1
ATOM 890 O O . PHE A 1 115 ? -3.894 7.071 8.779 1.00 95.62 115 PHE A O 1
ATOM 897 N N . GLN A 1 116 ? -1.956 8.097 8.244 1.00 95.50 116 GLN A N 1
ATOM 898 C CA . GLN A 1 116 ? -2.508 9.441 7.998 1.00 95.50 116 GLN A CA 1
ATOM 899 C C . GLN A 1 116 ? -2.948 9.614 6.546 1.00 95.50 116 GLN A C 1
ATOM 901 O O . GLN A 1 116 ? -3.787 10.452 6.233 1.00 95.50 116 GLN A O 1
ATOM 906 N N . GLN A 1 117 ? -2.373 8.807 5.660 1.00 95.62 117 GLN A N 1
ATOM 907 C CA . GLN A 1 117 ? -2.704 8.726 4.248 1.00 95.62 117 GLN A CA 1
ATOM 908 C C . GLN A 1 117 ? -2.631 7.262 3.816 1.00 95.62 117 GLN A C 1
ATOM 910 O O . GLN A 1 117 ? -1.814 6.485 4.305 1.00 95.62 117 GLN A O 1
ATOM 915 N N . LEU A 1 118 ? -3.504 6.869 2.901 1.00 96.19 118 LEU A N 1
ATOM 916 C CA . LEU A 1 118 ? -3.607 5.511 2.381 1.00 96.19 118 LEU A CA 1
ATOM 917 C C . LEU A 1 118 ? -3.059 5.396 0.954 1.00 96.19 118 LEU A C 1
ATOM 919 O O . LEU A 1 118 ? -2.984 4.285 0.435 1.00 96.19 118 LEU A O 1
ATOM 923 N N . THR A 1 119 ? -2.640 6.497 0.331 1.00 95.12 119 THR A N 1
ATOM 924 C CA . THR A 1 119 ? -2.001 6.507 -0.991 1.00 95.12 119 THR A CA 1
ATOM 925 C C . THR A 1 119 ? -0.646 7.199 -0.969 1.00 95.12 119 THR A C 1
ATOM 927 O O . THR A 1 119 ? -0.485 8.188 -0.262 1.00 95.12 119 THR A O 1
ATOM 930 N N . ALA A 1 120 ? 0.295 6.742 -1.795 1.00 93.88 120 ALA A N 1
ATOM 931 C CA . ALA A 1 120 ? 1.525 7.476 -2.103 1.00 93.88 120 ALA A CA 1
ATOM 932 C C . ALA A 1 120 ? 1.904 7.312 -3.577 1.00 93.88 120 ALA A C 1
ATOM 934 O O . ALA A 1 120 ? 1.761 6.224 -4.140 1.00 93.88 120 ALA A O 1
ATOM 935 N N . GLU A 1 121 ? 2.446 8.367 -4.177 1.00 92.00 121 GLU A N 1
ATOM 936 C CA . GLU A 1 121 ? 3.016 8.359 -5.526 1.00 92.00 121 GLU A CA 1
ATOM 937 C C . GLU A 1 121 ? 4.530 8.588 -5.447 1.00 92.00 121 GLU A C 1
ATOM 939 O O . GLU A 1 121 ? 5.009 9.409 -4.668 1.00 92.00 121 GLU A O 1
ATOM 944 N N . LEU A 1 122 ? 5.285 7.826 -6.238 1.00 92.31 122 LEU A N 1
ATOM 945 C CA . LEU A 1 122 ? 6.742 7.888 -6.340 1.00 92.31 122 LEU A CA 1
ATOM 946 C C . LEU A 1 122 ? 7.126 7.915 -7.815 1.00 92.31 122 LEU A C 1
ATOM 948 O O . LEU A 1 122 ? 7.384 6.854 -8.403 1.00 92.31 122 LEU A O 1
ATOM 952 N N . PRO A 1 123 ? 7.137 9.109 -8.424 1.00 89.19 123 PRO A N 1
ATOM 953 C CA . PRO A 1 123 ? 7.409 9.268 -9.845 1.00 89.19 123 PRO A CA 1
ATOM 954 C C . PRO A 1 123 ? 8.773 8.710 -10.262 1.00 89.19 123 PRO A C 1
ATOM 956 O O . PRO A 1 123 ? 8.872 8.086 -11.314 1.00 89.19 123 PRO A O 1
ATOM 959 N N . GLU A 1 124 ? 9.803 8.828 -9.415 1.00 89.38 124 GLU A N 1
ATOM 960 C CA . GLU A 1 124 ? 11.164 8.345 -9.710 1.00 89.38 124 GLU A CA 1
ATOM 961 C C . GLU A 1 124 ? 11.227 6.819 -9.857 1.00 89.38 124 GLU A C 1
ATOM 963 O O . GLU A 1 124 ? 12.142 6.278 -10.475 1.00 89.38 124 GLU A O 1
ATOM 968 N N . TRP A 1 125 ? 10.246 6.121 -9.280 1.00 91.25 125 TRP A N 1
ATOM 969 C CA . TRP A 1 125 ? 10.087 4.674 -9.377 1.00 91.25 125 TRP A CA 1
ATOM 970 C C . TRP A 1 125 ? 8.882 4.270 -10.228 1.00 91.25 125 TRP A C 1
ATOM 972 O O . TRP A 1 125 ? 8.540 3.091 -10.238 1.00 91.25 125 TRP A O 1
ATOM 982 N N . SER A 1 126 ? 8.207 5.213 -10.894 1.00 90.75 126 SER A N 1
ATOM 983 C CA . SER A 1 126 ? 6.930 4.988 -11.590 1.00 90.75 126 SER A CA 1
ATOM 984 C C . SER A 1 126 ? 5.920 4.214 -10.730 1.00 90.75 126 SER A C 1
ATOM 986 O O . SER A 1 126 ? 5.188 3.367 -11.240 1.00 90.75 126 SER A O 1
ATOM 988 N N . MET A 1 127 ? 5.941 4.439 -9.412 1.00 92.31 127 MET A N 1
ATOM 989 C CA . MET A 1 127 ? 5.321 3.571 -8.414 1.00 92.31 127 MET A CA 1
ATOM 990 C C . MET A 1 127 ? 4.168 4.284 -7.711 1.00 92.31 127 MET A C 1
ATOM 992 O O . MET A 1 127 ? 4.319 5.395 -7.216 1.00 92.31 127 MET A O 1
ATOM 996 N N . HIS A 1 128 ? 3.034 3.604 -7.602 1.00 93.44 128 HIS A N 1
ATOM 997 C CA . HIS A 1 128 ? 1.874 4.036 -6.831 1.00 93.44 128 HIS A CA 1
ATOM 998 C C . HIS A 1 128 ? 1.551 2.999 -5.756 1.00 93.44 128 HIS A C 1
ATOM 1000 O O . HIS A 1 128 ? 1.536 1.795 -6.023 1.00 93.44 128 HIS A O 1
ATOM 1006 N N . VAL A 1 129 ? 1.300 3.467 -4.539 1.00 94.62 129 VAL A N 1
ATOM 1007 C CA . VAL A 1 129 ? 0.999 2.653 -3.362 1.00 94.62 129 VAL A CA 1
ATOM 1008 C C . VAL A 1 129 ? -0.423 2.948 -2.915 1.00 94.62 129 VAL A C 1
ATOM 1010 O O . VAL A 1 129 ? -0.783 4.109 -2.762 1.00 94.62 129 VAL A O 1
ATOM 1013 N N . GLN A 1 130 ? -1.203 1.902 -2.651 1.00 95.31 130 GLN A N 1
ATOM 1014 C CA . GLN A 1 130 ? -2.519 1.988 -2.023 1.00 95.31 130 GLN A CA 1
ATOM 1015 C C . GLN A 1 130 ? -2.588 1.024 -0.844 1.00 95.31 130 GLN A C 1
ATOM 1017 O O . GLN A 1 130 ? -2.283 -0.164 -0.966 1.00 95.31 1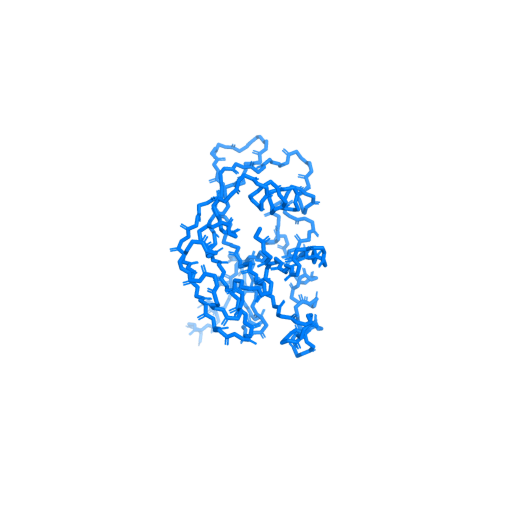30 GLN A O 1
ATOM 1022 N N . VAL A 1 131 ? -2.999 1.532 0.307 1.00 95.94 131 VAL A N 1
ATOM 1023 C CA . VAL A 1 131 ? -3.207 0.773 1.534 1.00 95.94 131 VAL A CA 1
ATOM 1024 C C . VAL A 1 131 ? -4.697 0.461 1.655 1.00 95.94 131 VAL A C 1
ATOM 1026 O O . VAL A 1 131 ? -5.548 1.332 1.477 1.00 95.94 131 VAL A O 1
ATOM 1029 N N . SER A 1 132 ? -5.024 -0.786 1.993 1.00 93.94 132 SER A N 1
ATOM 1030 C CA . SER A 1 132 ? -6.394 -1.191 2.328 1.00 93.94 132 SER A CA 1
ATOM 1031 C C . SER A 1 132 ? -7.006 -0.236 3.365 1.00 93.94 132 SER A C 1
ATOM 1033 O O . SER A 1 132 ? -6.309 0.099 4.335 1.00 93.94 132 SER A O 1
ATOM 1035 N N . PRO A 1 133 ? -8.288 0.159 3.238 1.00 92.69 133 PRO A N 1
ATOM 1036 C CA . PRO A 1 133 ? -9.337 -0.404 2.359 1.00 92.69 133 PRO A CA 1
ATOM 1037 C C . PRO A 1 133 ? -9.476 0.168 0.940 1.00 92.69 133 PRO A C 1
ATOM 1039 O O . PRO A 1 133 ? -10.498 -0.084 0.309 1.00 92.69 133 PRO A O 1
ATOM 1042 N N . LEU A 1 134 ? -8.525 0.948 0.423 1.00 91.31 134 LEU A N 1
ATOM 1043 C CA . LEU A 1 134 ? -8.730 1.601 -0.872 1.00 91.31 134 LEU A CA 1
ATOM 1044 C C . LEU A 1 134 ? -8.850 0.605 -2.042 1.00 91.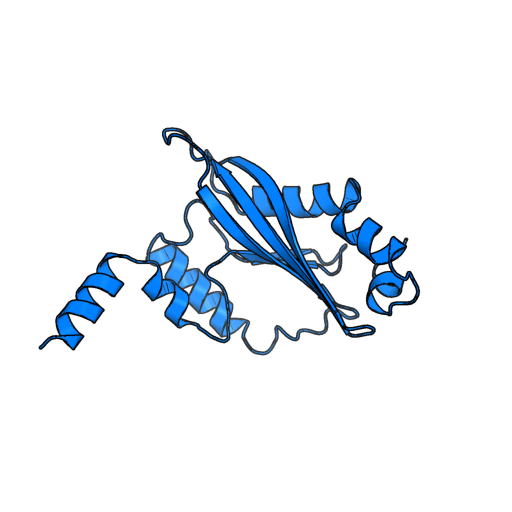31 134 LEU A C 1
ATOM 1046 O O . LEU A 1 134 ? -7.889 -0.083 -2.384 1.00 91.31 134 LEU A O 1
ATOM 1050 N N . ASP A 1 135 ? -10.017 0.592 -2.688 1.00 86.75 135 ASP A N 1
ATOM 1051 C CA . ASP A 1 135 ? -10.281 -0.002 -4.004 1.00 86.75 135 ASP A CA 1
ATOM 1052 C C . ASP A 1 135 ? -11.421 0.796 -4.653 1.00 86.75 135 ASP A C 1
ATOM 1054 O O . ASP A 1 135 ? -12.569 0.702 -4.222 1.00 86.75 135 ASP A O 1
ATOM 1058 N N . ALA A 1 136 ? -11.109 1.570 -5.697 1.00 80.19 136 ALA A N 1
ATOM 1059 C CA . ALA A 1 136 ? -12.075 2.432 -6.388 1.00 80.19 136 ALA A CA 1
ATOM 1060 C C . ALA A 1 136 ? -13.293 1.666 -6.935 1.00 80.19 136 ALA A C 1
ATOM 1062 O O . ALA A 1 136 ? -14.355 2.242 -7.135 1.00 80.19 136 ALA A O 1
ATOM 1063 N N . ARG A 1 137 ? -13.156 0.355 -7.180 1.00 83.50 137 ARG A N 1
ATOM 1064 C CA . ARG A 1 137 ? -14.258 -0.489 -7.666 1.00 83.50 137 ARG A CA 1
ATOM 1065 C C . ARG A 1 137 ? -15.239 -0.869 -6.560 1.00 83.50 137 ARG A C 1
ATOM 1067 O O . ARG A 1 137 ? -16.329 -1.342 -6.864 1.00 83.50 137 ARG A O 1
ATOM 1074 N N . PHE A 1 138 ? -14.845 -0.701 -5.298 1.00 86.81 138 PHE A N 1
ATOM 1075 C CA . PHE A 1 138 ? -15.660 -1.020 -4.131 1.00 86.81 138 PHE A CA 1
ATOM 1076 C C . PHE A 1 138 ? -15.563 0.085 -3.055 1.00 86.81 138 PHE A C 1
ATOM 1078 O O . PHE A 1 138 ? -15.059 -0.178 -1.956 1.00 86.81 138 PHE A O 1
ATOM 1085 N N . PRO A 1 139 ? -16.069 1.310 -3.316 1.00 84.81 139 PRO A N 1
ATOM 1086 C CA . PRO A 1 139 ? -16.004 2.433 -2.372 1.00 84.81 139 PRO A CA 1
ATOM 1087 C C . PRO A 1 139 ? -16.544 2.133 -0.968 1.00 84.81 139 PRO A C 1
ATOM 1089 O O . PRO A 1 139 ? -16.029 2.606 0.044 1.00 84.81 139 PRO A O 1
ATOM 1092 N N . GLN A 1 140 ? -17.544 1.259 -0.891 1.00 87.50 140 GLN A N 1
ATOM 1093 C CA . GLN A 1 140 ? -18.194 0.820 0.337 1.00 87.50 140 GLN A CA 1
ATOM 1094 C C . GLN A 1 140 ? -17.298 0.005 1.287 1.00 87.50 140 GLN A C 1
ATOM 1096 O O . GLN A 1 140 ? -17.673 -0.179 2.446 1.00 87.50 140 GLN A O 1
ATOM 1101 N N . LEU A 1 141 ? -16.126 -0.481 0.848 1.00 90.56 141 LEU A N 1
ATOM 1102 C CA . LEU A 1 141 ? -15.223 -1.276 1.697 1.00 90.56 141 LEU A CA 1
ATOM 1103 C C . LEU A 1 141 ? -14.805 -0.539 2.972 1.00 90.56 141 LEU A C 1
ATOM 1105 O O . LEU A 1 141 ? -14.608 -1.177 4.004 1.00 90.56 141 LEU A O 1
ATOM 1109 N N . VAL A 1 142 ? -14.708 0.791 2.919 1.00 92.00 142 VAL A N 1
ATOM 1110 C CA . VAL A 1 142 ? -14.399 1.624 4.089 1.00 92.00 142 VAL A CA 1
ATOM 1111 C C . VAL A 1 142 ? -15.423 1.400 5.203 1.00 92.00 142 VAL A C 1
ATOM 1113 O O . VAL A 1 142 ? -15.048 1.185 6.353 1.00 92.00 142 VAL A O 1
ATOM 1116 N N . ARG A 1 143 ? -16.713 1.383 4.852 1.00 91.19 143 ARG A N 1
ATOM 1117 C CA . ARG A 1 143 ? -17.821 1.206 5.801 1.00 91.19 143 ARG A CA 1
ATOM 1118 C C . ARG A 1 143 ? -17.845 -0.200 6.378 1.00 91.19 143 ARG A C 1
ATOM 1120 O O . ARG A 1 143 ? -18.080 -0.374 7.567 1.00 91.19 143 ARG A O 1
ATOM 1127 N N . LEU A 1 144 ? -17.534 -1.200 5.554 1.00 91.12 144 LEU A N 1
ATOM 1128 C CA . LEU A 1 144 ? -17.483 -2.602 5.978 1.00 91.12 144 LEU A CA 1
ATOM 1129 C C . LEU A 1 144 ? -16.329 -2.910 6.945 1.00 91.12 144 LEU A C 1
ATOM 1131 O O . LEU A 1 144 ? -16.338 -3.965 7.575 1.00 91.12 144 LEU A O 1
ATOM 1135 N N . LEU A 1 145 ? -15.353 -2.007 7.088 1.00 88.31 145 LEU A N 1
ATOM 1136 C CA . LEU A 1 145 ? -14.323 -2.105 8.122 1.00 88.31 145 LEU A CA 1
ATOM 1137 C C . LEU A 1 145 ? -14.731 -1.490 9.466 1.00 88.31 145 LEU A C 1
ATOM 1139 O O . LEU A 1 145 ? -14.027 -1.737 10.444 1.00 88.31 145 LEU A O 1
ATOM 1143 N N . ASP A 1 146 ? -15.820 -0.717 9.547 1.00 86.25 146 ASP A N 1
ATOM 1144 C CA . ASP A 1 146 ? -16.342 -0.235 10.830 1.00 86.25 146 ASP A CA 1
ATOM 1145 C C . ASP A 1 146 ? -17.300 -1.283 11.430 1.00 86.25 146 ASP A C 1
ATOM 1147 O O . ASP A 1 146 ? -18.394 -1.502 10.895 1.00 86.25 146 ASP A O 1
ATOM 1151 N N . PRO A 1 147 ? -16.952 -1.921 12.567 1.00 86.50 147 PRO A N 1
ATOM 1152 C CA . PRO A 1 147 ? -17.815 -2.917 13.197 1.00 86.50 147 PRO A CA 1
ATOM 1153 C C . PRO A 1 147 ? -19.197 -2.376 13.578 1.00 86.50 147 PRO A C 1
ATOM 1155 O O . PRO A 1 147 ? -20.162 -3.140 13.599 1.00 86.50 147 PRO A O 1
ATOM 1158 N N . ARG A 1 148 ? -19.313 -1.071 13.871 1.00 88.81 148 ARG A N 1
ATOM 1159 C CA . ARG A 1 148 ? -20.594 -0.426 14.199 1.00 88.81 148 ARG A CA 1
ATOM 1160 C C . ARG A 1 148 ? -21.504 -0.414 12.979 1.00 88.81 148 ARG A C 1
ATOM 1162 O O . ARG A 1 148 ? -22.635 -0.875 13.070 1.00 88.81 148 ARG A O 1
ATOM 1169 N N . TYR A 1 149 ? -20.970 0.005 11.832 1.00 89.94 149 TYR A N 1
ATOM 1170 C CA . TYR A 1 149 ? -21.705 0.007 10.570 1.00 89.94 149 TYR A CA 1
ATOM 1171 C C . TYR A 1 149 ? -22.173 -1.401 10.188 1.00 89.94 149 TYR A C 1
ATOM 1173 O O . TYR A 1 149 ? -23.339 -1.598 9.854 1.00 89.94 149 TYR A O 1
ATOM 1181 N N . VAL A 1 150 ? -21.286 -2.399 10.283 1.00 91.25 150 VAL A N 1
ATOM 1182 C CA . VAL A 1 150 ? -21.635 -3.790 9.952 1.00 91.25 150 VAL A CA 1
ATOM 1183 C C . VAL A 1 150 ? -22.722 -4.327 10.881 1.00 91.25 150 VAL A C 1
ATOM 1185 O O . VAL A 1 150 ? -23.664 -4.964 10.411 1.00 91.25 150 VAL A O 1
ATOM 1188 N N . ARG A 1 151 ? -22.630 -4.060 12.188 1.00 92.38 151 ARG A N 1
ATOM 1189 C CA . ARG A 1 151 ? -23.655 -4.467 13.155 1.00 92.38 151 ARG A CA 1
ATOM 1190 C C . ARG A 1 151 ? -25.015 -3.855 12.817 1.00 92.38 151 ARG A C 1
ATOM 1192 O O . ARG A 1 151 ? -26.003 -4.583 12.797 1.00 92.38 151 ARG A O 1
ATOM 1199 N N . ASP A 1 152 ? -25.060 -2.558 12.536 1.00 92.62 152 ASP A N 1
ATOM 1200 C CA . ASP A 1 152 ? -26.311 -1.841 12.274 1.00 92.62 152 ASP A CA 1
ATOM 1201 C C . ASP A 1 152 ? -26.931 -2.287 10.932 1.00 92.62 152 ASP A C 1
ATOM 1203 O O . ASP A 1 152 ? -28.134 -2.538 10.853 1.00 92.62 152 ASP A O 1
ATOM 1207 N N . MET A 1 153 ? -26.101 -2.515 9.905 1.00 92.75 153 MET A N 1
ATOM 1208 C CA . MET A 1 153 ? -26.513 -3.100 8.622 1.00 92.75 153 MET A CA 1
ATOM 1209 C C . MET A 1 153 ? -27.136 -4.495 8.798 1.00 92.75 153 MET A C 1
ATOM 1211 O O . MET A 1 153 ? -28.187 -4.784 8.229 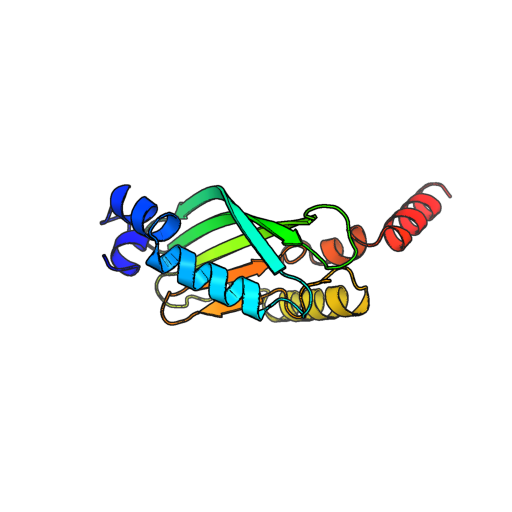1.00 92.75 153 MET A O 1
ATOM 1215 N N . LEU A 1 154 ? -26.504 -5.368 9.592 1.00 93.50 154 LEU A N 1
ATOM 1216 C CA . LEU A 1 154 ? -27.012 -6.720 9.852 1.00 93.50 154 LEU A CA 1
ATOM 1217 C C . LEU A 1 154 ? -28.283 -6.719 10.710 1.00 93.50 154 LEU A C 1
ATOM 1219 O O . LEU A 1 154 ? -29.121 -7.601 10.538 1.00 93.50 154 LEU A O 1
ATOM 1223 N N . ALA A 1 155 ? -28.430 -5.759 11.626 1.00 92.94 155 ALA A N 1
ATOM 1224 C CA . ALA A 1 155 ? -29.645 -5.594 12.419 1.00 92.94 155 ALA A CA 1
ATOM 1225 C C . ALA A 1 155 ? -30.830 -5.155 11.543 1.00 92.94 155 ALA A C 1
ATOM 1227 O O . ALA A 1 155 ? -31.907 -5.731 11.658 1.00 92.94 155 ALA A O 1
ATOM 1228 N N . GLY A 1 156 ? -30.613 -4.207 10.624 1.00 88.19 156 GLY A N 1
ATOM 1229 C CA . GLY A 1 156 ? -31.639 -3.751 9.681 1.00 88.19 156 GLY A CA 1
ATOM 1230 C C . GLY A 1 156 ? -32.054 -4.804 8.648 1.00 88.19 156 GLY A C 1
ATOM 1231 O O . GLY A 1 156 ? -33.200 -4.815 8.228 1.00 88.19 156 GLY A O 1
ATOM 1232 N N . ALA A 1 157 ? -31.160 -5.723 8.270 1.00 80.56 157 ALA A N 1
ATOM 1233 C CA . ALA A 1 157 ? -31.470 -6.810 7.333 1.00 80.56 157 ALA A CA 1
ATOM 1234 C C . ALA A 1 157 ? -32.300 -7.959 7.944 1.00 80.56 157 ALA A C 1
ATOM 1236 O O . ALA A 1 157 ? -32.730 -8.856 7.221 1.00 80.56 157 ALA A O 1
ATOM 1237 N N . ARG A 1 158 ? -32.458 -7.982 9.274 1.00 67.31 158 ARG A N 1
ATOM 1238 C CA . ARG A 1 158 ? -33.244 -8.987 10.009 1.00 67.31 158 ARG A CA 1
ATOM 1239 C C . ARG A 1 158 ? -34.625 -8.477 10.439 1.00 67.31 158 ARG A C 1
ATOM 1241 O O . ARG A 1 158 ? -35.360 -9.251 11.048 1.00 67.31 158 ARG A O 1
ATOM 1248 N N . ALA A 1 159 ? -34.923 -7.204 10.181 1.00 55.53 159 ALA A N 1
ATOM 1249 C CA . ALA A 1 159 ? -36.223 -6.577 10.406 1.00 55.53 159 ALA A CA 1
ATOM 1250 C C . ALA A 1 159 ? -37.092 -6.703 9.149 1.00 55.53 159 ALA A C 1
ATOM 1252 O O . ALA A 1 159 ? -38.319 -6.864 9.319 1.00 55.53 159 ALA A O 1
#